Protein AF-A0A7C5YTL8-F1 (afdb_monomer)

pLDDT: mean 85.07, std 14.82, range [46.31, 97.44]

Secondary structure (DSSP, 8-state):
----HHHH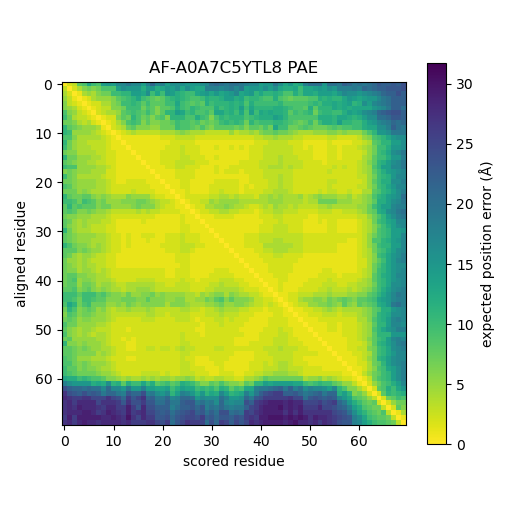TT-B-TTT--B-EEEGGGTEEEETTTTEEEEEEEEGGGEEEE---GGGPEEPPP--------

Radius of gyration: 13.69 Å; Cα contacts (8 Å, |Δi|>4): 98; chains: 1; bounding box: 35×41×28 Å

Structure (mmCIF, N/CA/C/O backbone):
data_AF-A0A7C5YTL8-F1
#
_entry.id   AF-A0A7C5YTL8-F1
#
loop_
_atom_site.group_PDB
_atom_site.id
_atom_site.type_symbol
_atom_site.label_atom_id
_atom_site.label_alt_id
_atom_site.label_comp_id
_atom_site.label_asym_id
_atom_site.label_entity_id
_atom_site.label_seq_id
_atom_site.pdbx_PDB_ins_code
_atom_site.Cartn_x
_atom_site.Cartn_y
_atom_site.Cartn_z
_atom_site.occupancy
_atom_site.B_iso_or_equiv
_atom_site.auth_seq_id
_atom_site.auth_comp_id
_atom_site.auth_asym_id
_atom_site.auth_atom_id
_atom_site.pdbx_PDB_model_num
ATOM 1 N N . MET A 1 1 ? 7.766 0.442 -15.753 1.00 56.59 1 MET A N 1
ATOM 2 C CA . MET A 1 1 ? 6.958 -0.790 -15.604 1.00 56.59 1 MET A CA 1
ATOM 3 C C . MET A 1 1 ? 6.587 -0.908 -14.133 1.00 56.59 1 MET A C 1
ATOM 5 O O . MET A 1 1 ? 7.433 -0.577 -13.317 1.00 56.59 1 MET A O 1
ATOM 9 N N . GLY A 1 2 ? 5.343 -1.267 -13.806 1.00 64.44 2 GLY A N 1
ATOM 10 C CA . GLY A 1 2 ? 4.823 -1.295 -12.428 1.00 64.44 2 GLY A CA 1
ATOM 11 C C . GLY A 1 2 ? 4.490 -2.709 -11.942 1.00 64.44 2 GLY A C 1
ATOM 12 O O . GLY A 1 2 ? 4.793 -3.693 -12.617 1.00 64.44 2 GLY A O 1
ATOM 13 N N . ILE A 1 3 ? 3.849 -2.812 -10.775 1.00 68.19 3 ILE A N 1
ATOM 14 C CA . ILE A 1 3 ? 3.407 -4.095 -10.208 1.00 68.19 3 ILE A CA 1
A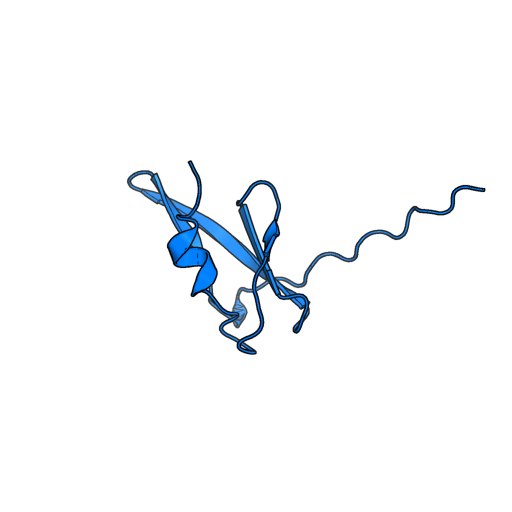TOM 15 C C . ILE A 1 3 ? 2.403 -4.792 -11.144 1.00 68.19 3 ILE A C 1
ATOM 17 O O . ILE A 1 3 ? 1.543 -4.159 -11.755 1.00 68.19 3 ILE A O 1
ATOM 21 N N . ASN A 1 4 ? 2.496 -6.125 -11.235 1.00 70.88 4 ASN A N 1
ATOM 22 C CA . ASN A 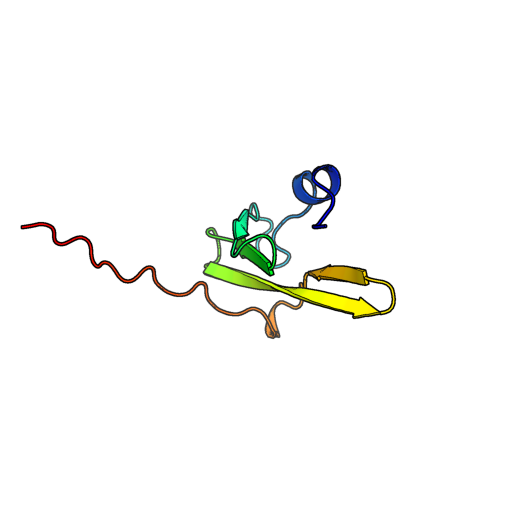1 4 ? 1.575 -6.948 -12.019 1.00 70.88 4 ASN A CA 1
ATOM 23 C C . ASN A 1 4 ? 0.123 -6.826 -11.489 1.00 70.88 4 ASN A C 1
ATOM 25 O O . ASN A 1 4 ? -0.125 -7.163 -10.327 1.00 70.88 4 ASN A O 1
ATOM 29 N N . PRO A 1 5 ? -0.860 -6.441 -12.324 1.00 70.00 5 PRO A N 1
ATOM 30 C CA . PRO A 1 5 ? -2.239 -6.199 -11.890 1.00 70.00 5 PRO A CA 1
ATOM 31 C C . PRO A 1 5 ? -2.936 -7.432 -11.286 1.00 70.00 5 PRO A C 1
ATOM 33 O O . PRO A 1 5 ? -3.708 -7.288 -10.343 1.00 70.00 5 PRO A O 1
ATOM 36 N N . LYS A 1 6 ? -2.613 -8.657 -11.733 1.00 71.06 6 LYS A N 1
ATOM 37 C CA . LYS A 1 6 ? -3.182 -9.893 -11.150 1.00 71.06 6 LYS A CA 1
ATOM 38 C C . LYS A 1 6 ? -2.679 -10.183 -9.731 1.00 71.06 6 LYS A C 1
ATOM 40 O O . LYS A 1 6 ? -3.331 -10.911 -8.986 1.00 71.06 6 LYS A O 1
ATOM 45 N N . LEU A 1 7 ? -1.501 -9.668 -9.364 1.00 68.94 7 LEU A N 1
ATOM 46 C CA . LEU A 1 7 ? -0.982 -9.762 -7.997 1.00 68.94 7 LEU A CA 1
ATOM 47 C C . LEU A 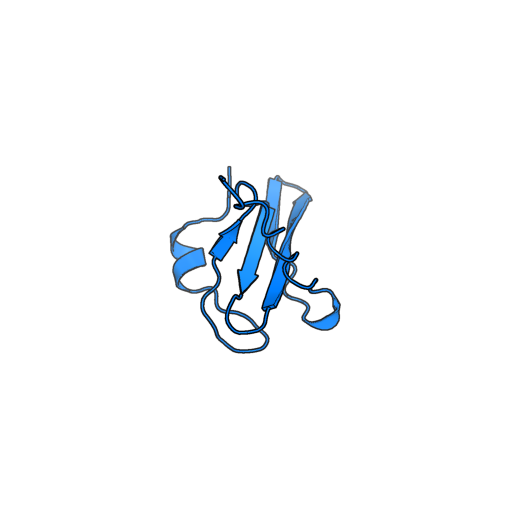1 7 ? -1.700 -8.759 -7.084 1.00 68.94 7 LEU A C 1
ATOM 49 O O . LEU A 1 7 ? -2.009 -9.083 -5.941 1.00 68.94 7 LEU A O 1
ATOM 53 N N . LEU A 1 8 ? -2.019 -7.577 -7.618 1.00 67.69 8 LEU A N 1
ATOM 54 C CA . LEU A 1 8 ? -2.734 -6.515 -6.912 1.00 67.69 8 LEU A CA 1
ATOM 55 C C . LEU A 1 8 ? -4.119 -6.937 -6.428 1.00 67.69 8 LEU A C 1
ATOM 57 O O . LEU A 1 8 ? -4.486 -6.626 -5.303 1.00 67.69 8 LEU A O 1
ATOM 61 N N . GLU A 1 9 ? -4.856 -7.702 -7.235 1.00 71.19 9 GLU A N 1
ATOM 62 C CA . GLU A 1 9 ? -6.182 -8.218 -6.862 1.00 71.19 9 GLU A CA 1
ATOM 63 C C . GLU A 1 9 ? -6.158 -9.129 -5.622 1.00 71.19 9 GLU A C 1
ATOM 65 O O . GLU A 1 9 ? -7.184 -9.306 -4.967 1.00 71.19 9 GLU A O 1
ATOM 70 N N . LYS A 1 10 ? -4.997 -9.707 -5.287 1.00 80.69 10 LYS A N 1
ATOM 71 C CA . LYS A 1 10 ? -4.807 -10.577 -4.116 1.00 80.69 10 LYS A CA 1
ATOM 72 C C . LYS A 1 10 ? -4.142 -9.871 -2.934 1.00 80.69 10 LYS A C 1
ATOM 74 O O . LYS A 1 10 ? -4.121 -10.425 -1.837 1.00 80.69 10 LYS A O 1
ATOM 79 N N . LEU A 1 11 ? -3.573 -8.687 -3.150 1.00 85.62 11 LEU A N 1
ATOM 80 C CA . LEU A 1 11 ? -2.873 -7.922 -2.125 1.00 85.62 11 LEU A CA 1
ATOM 81 C C . LEU A 1 11 ? -3.882 -7.177 -1.248 1.00 85.62 11 LEU A C 1
ATOM 83 O O . LEU A 1 11 ? -4.636 -6.323 -1.709 1.00 85.62 11 LEU A O 1
ATOM 87 N N . VAL A 1 12 ? -3.864 -7.496 0.043 1.00 94.06 12 VAL A N 1
ATOM 88 C CA . VAL A 1 12 ? -4.675 -6.842 1.074 1.00 94.06 12 VAL A CA 1
ATOM 89 C C . VAL A 1 12 ? -3.769 -6.187 2.107 1.00 94.06 12 VAL A C 1
ATOM 91 O O . VAL A 1 12 ? -2.609 -6.563 2.264 1.00 94.06 12 VAL A O 1
ATOM 94 N N . CYS A 1 13 ? -4.295 -5.205 2.834 1.00 95.62 13 CYS A N 1
ATOM 95 C CA . CYS A 1 13 ? -3.561 -4.539 3.902 1.00 95.62 13 CYS A CA 1
ATOM 96 C C . CYS A 1 13 ? -3.125 -5.556 4.978 1.00 95.62 13 CYS A C 1
ATOM 98 O O . CYS A 1 13 ? -3.993 -6.222 5.550 1.00 95.62 13 CYS A O 1
ATOM 100 N N . PRO A 1 14 ? -1.829 -5.635 5.336 1.00 96.00 14 PRO A N 1
ATOM 101 C CA . PRO A 1 14 ? -1.329 -6.587 6.333 1.00 96.00 14 PRO A CA 1
ATOM 102 C C . PRO A 1 14 ? -1.842 -6.301 7.754 1.00 96.00 14 PRO A C 1
ATOM 104 O O . PRO A 1 14 ? -1.891 -7.199 8.584 1.00 96.00 14 PRO A O 1
ATOM 107 N N . LYS A 1 15 ? -2.254 -5.058 8.045 1.00 97.44 15 LYS A N 1
ATOM 108 C CA . LYS A 1 15 ? -2.764 -4.659 9.367 1.00 97.44 15 LYS A CA 1
ATOM 109 C C . LYS A 1 15 ? -4.239 -5.000 9.575 1.00 97.44 15 LYS A C 1
ATOM 111 O O . LYS A 1 15 ? -4.636 -5.372 10.673 1.00 97.44 15 LYS A O 1
ATOM 116 N N . CYS A 1 16 ? -5.080 -4.782 8.562 1.00 97.25 16 CYS A N 1
ATOM 117 C CA . CYS A 1 16 ? -6.542 -4.808 8.729 1.00 97.25 16 CYS A CA 1
ATOM 118 C C . CYS A 1 16 ? -7.298 -5.624 7.670 1.00 97.25 16 CYS A C 1
ATOM 120 O O . CYS A 1 16 ? -8.538 -5.606 7.656 1.00 97.25 16 CYS A O 1
ATOM 122 N N . HIS A 1 17 ? -6.561 -6.274 6.761 1.00 95.00 17 HIS A N 1
ATOM 123 C CA . HIS A 1 17 ? -7.058 -7.037 5.611 1.00 95.00 17 HIS A CA 1
ATOM 124 C C . HIS A 1 17 ? -8.025 -6.252 4.709 1.00 95.00 17 HIS A C 1
ATOM 126 O O . HIS A 1 17 ? -8.871 -6.826 4.029 1.00 95.00 17 HIS A O 1
ATOM 132 N N . GLY A 1 18 ? -7.938 -4.919 4.733 1.00 93.69 18 GLY A N 1
ATOM 133 C CA . GLY A 1 18 ? -8.675 -4.041 3.833 1.00 93.69 18 GLY A CA 1
ATOM 134 C C . GLY A 1 18 ? -8.112 -4.066 2.414 1.00 93.69 18 GLY A C 1
ATOM 135 O O . GLY A 1 18 ? -6.983 -4.506 2.185 1.00 93.69 18 GLY A O 1
ATOM 136 N N . LYS A 1 19 ? -8.900 -3.551 1.470 1.00 93.25 19 LYS A N 1
ATOM 137 C CA . LYS A 1 19 ? -8.455 -3.319 0.095 1.00 93.25 19 LYS A CA 1
ATOM 138 C C . LYS A 1 19 ? -7.324 -2.281 0.073 1.00 93.25 19 LYS A C 1
ATOM 140 O O . LYS A 1 19 ? -7.309 -1.373 0.908 1.00 93.25 19 LYS A O 1
ATOM 145 N N . LEU A 1 20 ? -6.399 -2.450 -0.868 1.00 93.25 20 LEU A N 1
ATOM 146 C CA . LEU A 1 20 ? -5.314 -1.514 -1.149 1.00 93.25 20 LEU A CA 1
ATOM 147 C C . LEU A 1 20 ? -5.529 -0.833 -2.502 1.00 93.25 20 LEU A C 1
ATOM 149 O O . LEU A 1 20 ? -6.048 -1.453 -3.434 1.00 93.25 20 LEU A O 1
ATOM 153 N N . GLU A 1 21 ? -5.103 0.421 -2.610 1.00 91.94 21 GLU A N 1
ATOM 154 C CA . GLU 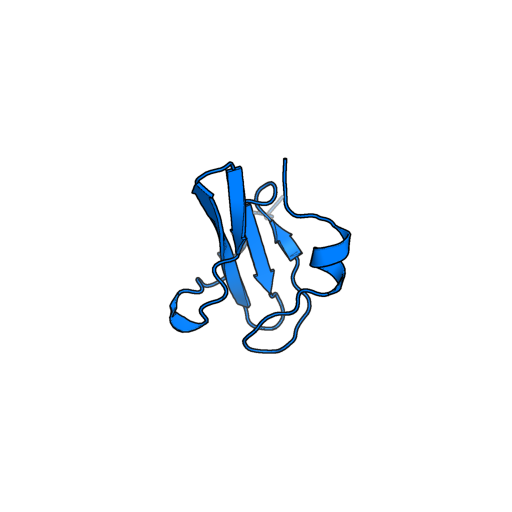A 1 21 ? -5.158 1.216 -3.839 1.00 91.94 21 GLU A CA 1
ATOM 155 C C . GLU A 1 21 ? -3.760 1.702 -4.226 1.00 91.94 21 GLU A C 1
ATOM 157 O O . GLU A 1 21 ? -3.018 2.198 -3.383 1.00 91.94 21 GLU A O 1
ATOM 162 N N . LEU A 1 22 ? -3.386 1.553 -5.501 1.00 91.94 22 LEU A N 1
ATOM 163 C CA . LEU A 1 22 ? -2.156 2.145 -6.032 1.00 91.94 22 LEU A CA 1
ATOM 164 C C . LEU A 1 22 ? -2.315 3.660 -6.135 1.00 91.94 22 LEU A C 1
ATOM 166 O O . LEU A 1 22 ? -3.273 4.149 -6.731 1.00 91.94 22 LEU A O 1
ATOM 170 N N . VAL A 1 23 ? -1.329 4.387 -5.627 1.00 91.56 23 VAL A N 1
ATOM 171 C CA . VAL A 1 23 ? -1.273 5.852 -5.671 1.00 91.56 23 VAL A CA 1
ATOM 172 C C . VAL A 1 23 ? 0.094 6.318 -6.165 1.00 91.56 23 VAL A C 1
ATOM 174 O O . VAL A 1 23 ? 1.031 5.522 -6.250 1.00 91.56 23 VAL A O 1
ATOM 177 N N . GLY A 1 24 ? 0.196 7.604 -6.520 1.00 85.25 24 GLY A N 1
ATOM 178 C CA . GLY A 1 24 ? 1.460 8.228 -6.929 1.00 85.25 24 GLY A CA 1
ATOM 179 C C . GLY A 1 24 ? 2.130 7.474 -8.074 1.00 85.25 24 GLY A C 1
ATOM 180 O O . GLY A 1 24 ? 3.228 6.977 -7.909 1.00 85.25 24 GLY A O 1
ATOM 181 N N . GLU A 1 25 ? 1.423 7.269 -9.187 1.00 86.38 25 GLU A N 1
ATOM 182 C CA . GLU A 1 25 ? 1.958 6.560 -10.364 1.00 86.38 25 GLU A CA 1
ATOM 183 C C . GLU A 1 25 ? 2.532 5.1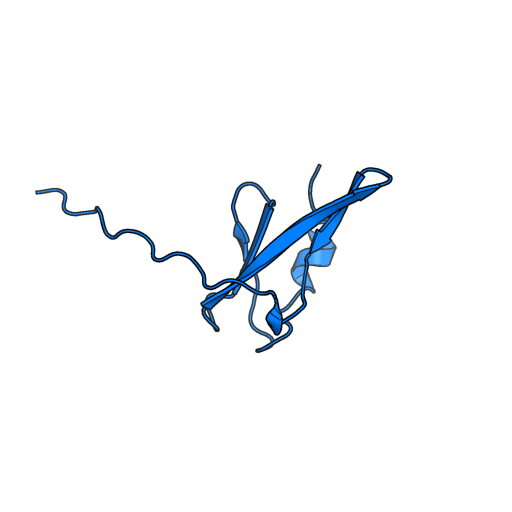55 -10.086 1.00 86.38 25 GLU A C 1
ATOM 185 O O . GLU A 1 25 ? 3.391 4.661 -10.812 1.00 86.38 25 GLU A O 1
ATOM 190 N N . SER A 1 26 ? 1.972 4.444 -9.102 1.00 83.81 26 SER A N 1
ATOM 191 C CA . SER A 1 26 ? 2.418 3.113 -8.651 1.00 83.81 26 SER A CA 1
ATOM 192 C C . SER A 1 26 ? 3.643 3.107 -7.734 1.00 83.81 26 SER A C 1
ATOM 194 O O . SER A 1 26 ? 4.361 2.109 -7.675 1.00 83.81 26 SER A O 1
ATOM 196 N N . GLU A 1 27 ? 3.858 4.189 -6.989 1.00 90.94 27 GLU A N 1
ATOM 197 C CA . GLU A 1 27 ? 4.925 4.306 -5.990 1.00 90.94 27 GLU A CA 1
ATOM 198 C C . GLU A 1 27 ? 4.482 3.923 -4.573 1.00 90.94 27 GLU A C 1
ATOM 200 O O . GLU A 1 27 ? 5.325 3.724 -3.700 1.00 90.94 27 GLU A O 1
ATOM 205 N N . ALA A 1 28 ? 3.178 3.800 -4.309 1.00 93.25 28 ALA A N 1
ATOM 206 C CA . ALA A 1 28 ? 2.683 3.364 -3.005 1.00 93.25 28 ALA A CA 1
ATOM 207 C C . ALA A 1 28 ? 1.323 2.654 -3.075 1.00 93.25 28 ALA A C 1
ATOM 209 O O . ALA A 1 28 ? 0.612 2.714 -4.081 1.00 93.25 28 ALA A O 1
ATOM 210 N N . LEU A 1 29 ? 0.985 1.976 -1.977 1.00 94.31 29 LEU A N 1
ATOM 211 C CA . LEU A 1 29 ? -0.298 1.331 -1.718 1.00 94.3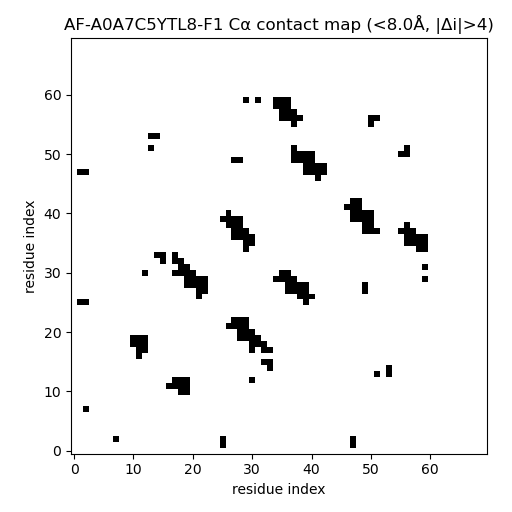1 29 LEU A CA 1
ATOM 212 C C . LEU A 1 29 ? -0.967 1.971 -0.500 1.00 94.31 29 LEU A C 1
ATOM 214 O O . LEU A 1 29 ? -0.431 1.894 0.606 1.00 94.31 29 LEU A O 1
ATOM 218 N N . ASP A 1 30 ? -2.157 2.525 -0.691 1.00 95.94 30 ASP A N 1
ATOM 219 C CA . ASP A 1 30 ? -2.955 3.123 0.377 1.00 95.94 30 ASP A CA 1
ATOM 220 C C . ASP A 1 30 ? -4.045 2.173 0.858 1.00 95.94 30 ASP A C 1
ATOM 222 O O . ASP A 1 30 ? -4.718 1.509 0.068 1.00 95.94 30 ASP A O 1
ATOM 226 N N . CYS A 1 31 ? -4.248 2.130 2.174 1.00 96.38 31 CYS A N 1
ATOM 227 C CA . CYS A 1 31 ? -5.397 1.498 2.798 1.00 96.38 31 CYS A CA 1
ATOM 228 C C . CYS A 1 31 ? -6.279 2.545 3.480 1.00 96.38 31 CYS A C 1
ATOM 230 O O . CYS A 1 31 ? -6.080 2.870 4.651 1.00 96.38 31 CYS A O 1
ATOM 232 N N . GLU A 1 32 ? -7.322 2.996 2.789 1.00 94.88 32 GLU A N 1
ATOM 233 C CA . GLU A 1 32 ? -8.316 3.944 3.323 1.00 94.88 32 GLU A CA 1
ATOM 234 C C . GLU A 1 32 ? -9.021 3.415 4.591 1.00 94.88 32 GLU A C 1
ATOM 236 O O . GLU A 1 32 ? -9.423 4.181 5.461 1.00 94.88 32 GLU A O 1
ATOM 241 N N . LYS A 1 33 ? -9.124 2.085 4.760 1.00 95.88 33 LYS A N 1
ATOM 242 C CA . LYS A 1 33 ? -9.763 1.469 5.939 1.00 95.88 33 LYS A CA 1
ATOM 243 C C . LYS A 1 33 ? -9.002 1.738 7.242 1.00 95.88 33 LYS A C 1
ATOM 245 O O . LYS A 1 33 ? -9.629 1.837 8.293 1.00 95.88 33 LYS A O 1
ATOM 250 N N . CYS A 1 34 ? -7.669 1.776 7.204 1.00 96.88 34 CYS A N 1
ATOM 251 C CA . CYS A 1 34 ? -6.842 1.980 8.400 1.00 96.88 34 CYS A CA 1
ATOM 252 C C . CYS A 1 34 ? -5.954 3.228 8.341 1.00 96.88 34 CYS A C 1
ATOM 254 O O . CYS A 1 34 ? -5.226 3.475 9.303 1.00 96.88 34 CYS A O 1
ATOM 256 N N . GLY A 1 35 ? -6.021 3.993 7.248 1.00 96.69 35 GLY A N 1
ATOM 257 C CA . GLY A 1 35 ? -5.303 5.252 7.068 1.00 96.69 35 GLY A CA 1
ATOM 258 C C . GLY A 1 35 ? -3.797 5.098 6.867 1.00 96.69 35 GLY A C 1
ATOM 259 O O . GLY A 1 35 ? -3.063 6.032 7.172 1.00 96.69 35 GLY A O 1
ATOM 260 N N . LEU A 1 36 ? -3.324 3.935 6.404 1.00 97.31 36 LEU A N 1
ATOM 261 C CA . LEU A 1 36 ? -1.894 3.666 6.211 1.00 97.31 36 LEU A CA 1
ATOM 262 C C . LEU A 1 36 ? -1.503 3.615 4.735 1.00 97.31 36 LEU A C 1
ATOM 264 O O . LEU A 1 36 ? -2.233 3.067 3.910 1.00 97.31 36 LEU A O 1
ATOM 268 N N . ARG A 1 37 ? -0.304 4.117 4.457 1.00 97.12 37 ARG A N 1
ATOM 269 C CA . ARG A 1 37 ? 0.401 4.108 3.183 1.00 97.12 37 ARG A CA 1
ATOM 270 C C . ARG A 1 37 ? 1.645 3.229 3.282 1.00 97.12 37 ARG A C 1
ATOM 272 O O . ARG A 1 37 ? 2.476 3.394 4.175 1.00 97.12 37 ARG A O 1
ATOM 279 N N . TYR A 1 38 ? 1.789 2.332 2.316 1.00 96.25 38 TYR A N 1
ATOM 280 C CA . TYR A 1 38 ? 2.939 1.447 2.151 1.00 96.25 38 TYR A CA 1
ATOM 281 C C . TYR A 1 38 ? 3.710 1.853 0.894 1.00 96.25 38 TYR A C 1
ATOM 283 O O . TYR A 1 38 ? 3.168 1.789 -0.209 1.00 96.25 38 TYR A O 1
ATOM 291 N N . LYS A 1 39 ? 4.968 2.279 1.038 1.00 95.75 39 LYS A N 1
ATOM 292 C CA . LYS A 1 39 ? 5.816 2.661 -0.103 1.00 95.75 39 LYS A CA 1
ATOM 293 C C . LYS A 1 39 ? 6.211 1.436 -0.925 1.00 95.75 39 LYS A C 1
ATOM 295 O O . LYS A 1 39 ? 6.401 0.349 -0.384 1.00 95.75 39 LYS A O 1
ATOM 300 N N . ILE A 1 40 ? 6.345 1.612 -2.232 1.00 93.50 40 ILE A N 1
ATOM 301 C CA . ILE A 1 40 ? 6.909 0.621 -3.145 1.00 93.50 40 ILE A CA 1
ATOM 302 C C . ILE A 1 40 ? 8.360 1.010 -3.395 1.00 93.50 40 ILE A C 1
ATOM 304 O O . ILE A 1 40 ? 8.664 2.076 -3.922 1.00 93.50 40 ILE A O 1
ATOM 308 N N . GLU A 1 41 ? 9.266 0.127 -3.005 1.00 92.12 41 GLU A N 1
ATOM 309 C CA . GLU A 1 41 ? 10.702 0.337 -3.116 1.00 92.12 41 GLU A CA 1
ATOM 310 C C . GLU A 1 41 ? 11.250 -0.392 -4.348 1.00 92.12 41 GLU A C 1
ATOM 312 O O . GLU A 1 41 ? 10.801 -1.489 -4.702 1.00 92.12 41 GLU A O 1
ATOM 317 N N . LYS A 1 42 ? 12.243 0.217 -5.006 1.00 91.19 42 LYS A N 1
ATOM 318 C CA . LYS A 1 42 ? 12.959 -0.386 -6.135 1.00 91.19 42 LYS A CA 1
ATOM 319 C C . LYS A 1 42 ? 14.231 -1.074 -5.641 1.00 91.19 42 LYS A C 1
ATOM 321 O O . LYS A 1 42 ? 15.117 -0.431 -5.085 1.00 91.19 42 LYS A O 1
ATOM 326 N N . TYR A 1 43 ? 14.339 -2.365 -5.919 1.00 89.88 43 TYR A N 1
ATOM 327 C CA . TYR A 1 43 ? 15.479 -3.217 -5.591 1.00 89.88 43 TYR A CA 1
ATOM 328 C C . TYR A 1 43 ? 16.339 -3.503 -6.842 1.00 89.88 43 TYR A C 1
ATOM 330 O O . TYR A 1 43 ? 15.922 -3.187 -7.967 1.00 89.88 43 TYR A O 1
ATOM 338 N N . PRO A 1 44 ? 17.551 -4.085 -6.691 1.00 95.19 44 PRO A N 1
ATOM 339 C CA . PRO A 1 44 ? 18.372 -4.505 -7.827 1.00 95.19 44 PRO A CA 1
ATOM 340 C C . PRO A 1 44 ? 17.594 -5.391 -8.809 1.00 95.19 44 PRO A C 1
ATOM 342 O O . PRO A 1 44 ? 16.657 -6.085 -8.419 1.00 95.19 44 PRO A O 1
ATOM 345 N N . ASN A 1 45 ? 17.998 -5.386 -10.081 1.00 92.88 45 ASN A N 1
ATOM 346 C CA . ASN A 1 45 ? 17.304 -6.083 -11.177 1.00 92.88 45 ASN A CA 1
ATOM 347 C C . ASN A 1 45 ? 15.883 -5.561 -11.474 1.00 92.88 45 ASN A C 1
ATOM 349 O O . ASN A 1 45 ? 15.044 -6.313 -11.959 1.00 92.88 45 ASN A O 1
ATOM 353 N N . GLU A 1 46 ? 15.618 -4.280 -11.196 1.00 87.31 46 GLU A N 1
ATOM 354 C CA . GLU A 1 46 ? 14.342 -3.611 -11.511 1.00 87.31 46 GLU A CA 1
ATOM 355 C C . GLU A 1 46 ? 13.111 -4.268 -10.868 1.00 87.31 46 GLU A C 1
ATOM 357 O O . GLU A 1 46 ? 12.020 -4.297 -11.437 1.00 87.31 46 GLU A O 1
ATOM 362 N N . VAL A 1 47 ? 13.282 -4.776 -9.648 1.00 84.88 47 VAL A N 1
ATOM 363 C CA . VAL A 1 47 ? 12.193 -5.380 -8.879 1.00 84.88 47 VAL A CA 1
ATOM 364 C C . VAL A 1 47 ? 11.517 -4.312 -8.023 1.00 84.88 47 VAL A C 1
ATOM 366 O O . VAL A 1 47 ? 12.182 -3.597 -7.276 1.00 84.88 47 VAL A O 1
ATOM 369 N N . TYR A 1 48 ? 10.192 -4.222 -8.111 1.00 88.62 48 TYR A N 1
ATOM 370 C CA . TYR A 1 48 ? 9.365 -3.322 -7.306 1.00 88.62 48 TYR A CA 1
ATOM 371 C C . TYR A 1 48 ? 8.697 -4.118 -6.184 1.00 88.62 48 TYR A C 1
ATOM 373 O O . TYR A 1 48 ? 7.920 -5.035 -6.464 1.00 88.62 48 TYR A O 1
ATOM 381 N N . ILE A 1 49 ? 9.005 -3.790 -4.928 1.00 89.69 49 ILE A N 1
ATOM 382 C CA . ILE A 1 49 ? 8.520 -4.521 -3.749 1.00 89.69 49 ILE A CA 1
ATOM 383 C C . ILE A 1 49 ? 7.807 -3.544 -2.804 1.00 89.69 49 ILE A C 1
ATOM 385 O O . ILE A 1 49 ? 8.421 -2.567 -2.374 1.00 89.69 49 ILE A O 1
ATOM 389 N N . PRO A 1 50 ? 6.529 -3.778 -2.452 1.00 91.69 50 PRO A N 1
ATOM 390 C CA . PRO A 1 50 ? 5.859 -3.011 -1.407 1.00 91.69 50 PRO A CA 1
ATOM 391 C C . PRO A 1 50 ? 6.484 -3.273 -0.031 1.00 91.69 50 PRO A C 1
ATOM 393 O O . PRO A 1 50 ? 6.569 -4.425 0.403 1.00 91.69 50 PRO A O 1
ATOM 396 N N . ASN A 1 51 ? 6.851 -2.216 0.688 1.00 95.31 51 ASN A N 1
ATOM 397 C CA . ASN A 1 51 ? 7.247 -2.300 2.087 1.00 95.31 51 ASN A CA 1
ATOM 398 C C . ASN A 1 51 ? 5.993 -2.460 2.963 1.00 95.31 51 ASN A C 1
ATOM 400 O O . ASN A 1 51 ? 5.334 -1.488 3.322 1.00 95.31 51 ASN A O 1
ATOM 404 N N . MET A 1 52 ? 5.639 -3.712 3.265 1.00 94.00 52 MET A N 1
ATOM 405 C CA . MET A 1 52 ? 4.444 -4.086 4.037 1.00 94.00 52 MET A CA 1
ATOM 406 C C . MET A 1 52 ? 4.693 -4.231 5.547 1.00 94.00 52 MET A C 1
ATOM 408 O O . MET A 1 52 ? 3.910 -4.881 6.242 1.00 94.00 52 MET A O 1
ATOM 412 N N . ILE A 1 53 ? 5.768 -3.637 6.070 1.00 96.69 53 ILE A N 1
ATOM 413 C CA . ILE A 1 53 ? 6.069 -3.637 7.505 1.00 96.69 53 ILE A CA 1
ATOM 414 C C . ILE A 1 53 ? 5.174 -2.597 8.191 1.00 96.69 53 ILE A C 1
ATOM 416 O O . ILE A 1 53 ? 5.207 -1.414 7.857 1.00 96.69 53 ILE A O 1
ATOM 420 N N . ILE A 1 54 ? 4.346 -3.032 9.146 1.00 96.75 54 ILE A N 1
ATOM 421 C CA . ILE A 1 54 ? 3.307 -2.190 9.765 1.00 96.75 54 ILE A CA 1
ATOM 422 C C . ILE A 1 54 ? 3.926 -1.008 10.520 1.00 96.75 54 ILE A C 1
ATOM 424 O O . ILE A 1 54 ? 3.393 0.096 10.465 1.00 96.75 54 ILE A O 1
ATOM 428 N N . GLU A 1 55 ? 5.058 -1.225 11.184 1.00 96.69 55 GLU A N 1
ATOM 429 C CA . GLU A 1 55 ? 5.792 -0.224 11.960 1.00 96.69 55 GLU A CA 1
ATOM 430 C C . GLU A 1 55 ? 6.475 0.835 11.085 1.00 96.69 55 GLU A C 1
ATOM 432 O O . GLU A 1 55 ? 6.811 1.909 11.578 1.00 96.69 55 GLU A O 1
ATOM 437 N N . GLN A 1 56 ? 6.688 0.538 9.801 1.00 96.69 56 GLN A N 1
ATOM 438 C CA . GLN A 1 56 ? 7.294 1.452 8.827 1.00 96.69 56 GLN A CA 1
ATOM 439 C C . GLN A 1 56 ? 6.253 2.138 7.935 1.00 96.69 56 GLN A C 1
ATOM 441 O O . GLN A 1 56 ? 6.606 3.001 7.133 1.00 96.69 56 GLN A O 1
ATOM 446 N N . ALA A 1 57 ? 4.979 1.760 8.058 1.00 97.38 57 ALA A N 1
ATOM 447 C CA . ALA A 1 57 ? 3.903 2.362 7.292 1.00 97.38 57 ALA A CA 1
ATOM 448 C C . ALA A 1 57 ? 3.672 3.816 7.725 1.00 97.38 57 ALA A C 1
ATOM 450 O O . ALA A 1 57 ? 3.649 4.138 8.914 1.00 97.38 57 ALA A O 1
ATOM 451 N N . GLU A 1 58 ? 3.449 4.687 6.749 1.00 97.06 58 GLU A N 1
ATOM 452 C CA . GLU A 1 58 ? 3.192 6.108 6.984 1.00 97.06 58 GLU A CA 1
ATOM 453 C C . GLU A 1 58 ? 1.680 6.374 6.994 1.00 97.06 58 GLU A C 1
ATOM 455 O O . GLU A 1 58 ? 0.926 5.645 6.350 1.00 97.06 58 GLU A O 1
ATOM 460 N N . PRO A 1 59 ? 1.184 7.394 7.712 1.00 97.00 59 PRO A N 1
ATOM 4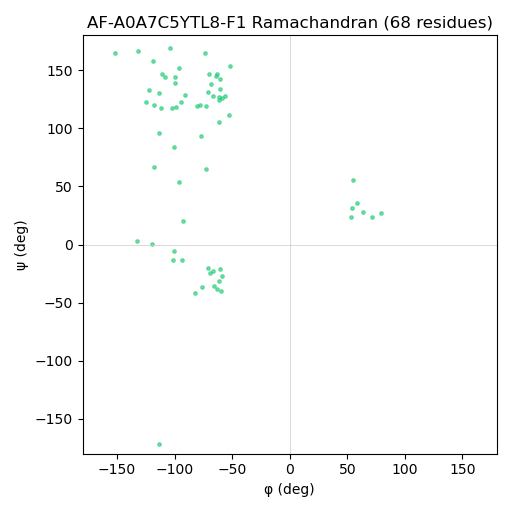61 C CA . PRO A 1 59 ? -0.201 7.819 7.563 1.00 97.00 59 PRO A CA 1
ATOM 462 C C . PRO A 1 59 ? -0.445 8.352 6.146 1.00 97.00 59 PRO A C 1
ATOM 464 O O . PRO A 1 59 ? 0.423 9.000 5.555 1.00 97.00 59 PRO A O 1
ATOM 467 N N . ILE A 1 60 ? -1.640 8.108 5.604 1.00 95.19 60 ILE A N 1
ATOM 468 C CA . ILE A 1 60 ? -2.058 8.748 4.351 1.00 95.19 60 ILE A CA 1
ATOM 469 C C . ILE A 1 60 ? -2.070 10.268 4.595 1.00 95.19 60 ILE A C 1
ATOM 471 O O . ILE A 1 60 ? -2.689 10.712 5.565 1.00 95.19 60 ILE A O 1
ATOM 475 N N . PRO A 1 61 ? -1.384 11.078 3.766 1.00 86.88 61 PRO A N 1
ATOM 476 C CA . PRO A 1 61 ? -1.400 12.525 3.922 1.00 86.88 61 PRO A CA 1
ATOM 477 C C . PRO A 1 61 ? -2.832 13.040 3.778 1.00 86.88 61 PRO A C 1
ATOM 479 O O . PRO A 1 61 ? -3.551 12.644 2.856 1.00 86.88 61 PRO A O 1
ATOM 482 N N . GLU A 1 62 ? -3.248 13.921 4.688 1.00 77.62 62 GLU A N 1
ATOM 483 C CA . GLU A 1 62 ? -4.560 14.551 4.599 1.00 77.62 62 GLU A CA 1
ATOM 484 C C . GLU A 1 62 ? -4.676 15.255 3.246 1.00 77.62 62 GLU A C 1
ATOM 486 O O . GLU A 1 62 ? -3.805 16.036 2.854 1.00 77.62 62 GLU A O 1
ATOM 491 N N . LYS A 1 63 ? -5.749 14.959 2.507 1.00 61.38 63 LYS A N 1
ATOM 492 C CA . LYS A 1 63 ? -6.094 15.720 1.309 1.00 61.38 63 LYS A CA 1
ATOM 493 C C . LYS A 1 63 ? -6.351 17.139 1.804 1.00 61.38 63 LYS A C 1
ATOM 495 O O . LYS A 1 63 ? -7.356 17.364 2.476 1.00 61.38 63 LYS A O 1
ATOM 500 N N . SER A 1 64 ? -5.430 18.068 1.553 1.00 46.31 64 SER A N 1
ATOM 501 C CA . SER A 1 64 ? -5.651 19.480 1.841 1.00 46.31 64 SER A CA 1
ATOM 502 C C . SER A 1 64 ? -6.959 19.873 1.163 1.00 46.31 64 SER A C 1
ATOM 504 O O . SER A 1 64 ? -7.091 19.828 -0.060 1.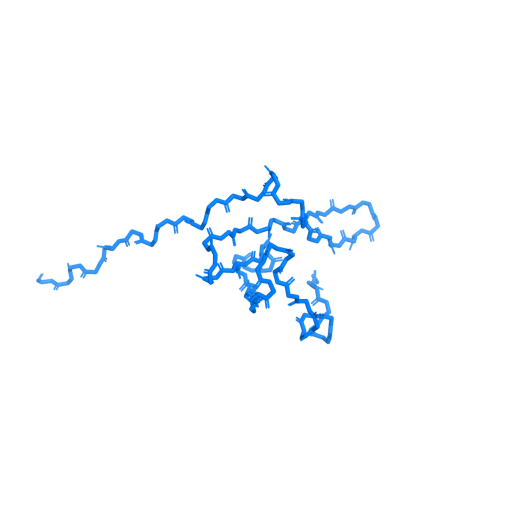00 46.31 64 SER A O 1
ATOM 506 N N . ASN A 1 65 ? -7.968 20.148 1.984 1.00 50.81 65 ASN A N 1
ATOM 507 C CA . ASN A 1 65 ? -9.307 20.529 1.565 1.00 50.81 65 ASN A CA 1
ATOM 508 C C . ASN A 1 65 ? -9.267 21.970 1.014 1.00 50.81 65 ASN A C 1
ATOM 510 O O . ASN A 1 65 ? -9.867 22.879 1.574 1.00 50.81 65 ASN A O 1
ATOM 514 N N . ASP A 1 66 ? -8.561 22.187 -0.096 1.00 53.16 66 ASP A N 1
ATOM 515 C CA . ASP A 1 66 ? -8.568 23.431 -0.874 1.00 53.16 66 ASP A CA 1
ATOM 516 C C . ASP A 1 66 ? -9.550 23.309 -2.047 1.00 53.16 66 ASP A C 1
ATOM 518 O O . ASP A 1 66 ? -9.247 23.525 -3.218 1.00 53.16 66 ASP A O 1
ATOM 522 N N . GLN A 1 67 ? -10.786 22.944 -1.709 1.00 56.56 67 GLN A N 1
ATOM 523 C CA . GLN A 1 67 ? -11.954 23.227 -2.536 1.00 56.56 67 GLN A CA 1
ATOM 524 C C . GLN A 1 67 ? -12.911 24.122 -1.746 1.00 56.56 67 GLN A C 1
ATOM 526 O O . GLN A 1 67 ? -14.019 23.733 -1.391 1.00 56.56 67 GLN A O 1
ATOM 531 N N . LYS A 1 68 ? -12.485 25.360 -1.482 1.00 50.38 68 LYS A N 1
ATOM 532 C CA . LYS A 1 68 ? -13.419 26.490 -1.453 1.00 50.38 68 LYS A CA 1
ATOM 533 C C . LYS A 1 68 ? -13.290 27.228 -2.778 1.00 50.38 68 LYS A C 1
ATOM 535 O O . LYS A 1 68 ? -12.554 28.198 -2.895 1.00 50.38 68 LYS A O 1
ATOM 540 N N . GLN A 1 69 ? -14.001 26.725 -3.782 1.00 57.88 69 GLN A N 1
ATOM 541 C CA . GLN A 1 69 ? -14.468 27.571 -4.873 1.00 57.88 69 GLN A CA 1
ATOM 542 C C . GLN A 1 69 ? -15.610 28.420 -4.303 1.00 57.88 69 GLN A C 1
ATOM 544 O O . GLN A 1 69 ? -16.592 27.872 -3.799 1.00 57.88 69 GLN A O 1
ATOM 549 N N . GLY A 1 70 ? -15.437 29.737 -4.326 1.00 50.78 70 GLY A N 1
ATOM 550 C CA . GLY A 1 70 ? -16.426 30.752 -3.980 1.00 50.78 70 GLY A CA 1
ATOM 551 C C . GLY A 1 70 ? -16.127 32.011 -4.767 1.00 50.78 70 GLY A C 1
ATOM 552 O O . GLY A 1 70 ? -14.921 32.309 -4.915 1.00 50.78 70 GLY A O 1
#

Nearest PDB structures (foldseek):
  2pk7-assembly1_A  TM=8.666E-01  e=3.126E-03  Pseudomonas protegens Pf-5
  2pk7-assembly1_B  TM=8.765E-01  e=5.664E-03  Pseudomonas protegens Pf-5
  2jr6-assembly1_A  TM=7.299E-01  e=4.963E-03  Neisseria meningitidis Z2491
  7jr9-assembly1_E  TM=5.071E-01  e=5.807E+00  Chlamydomonas reinhardtii
  5fv9-assembly1_C  TM=4.306E-01  e=8.079E+00  Homo sapiens

Solvent-accessible surface area (backbone atoms only — not comparable to full-atom values): 4536 Å² total; per-residue (Å²): 138,76,80,61,69,81,57,54,80,73,50,52,35,86,88,75,67,33,68,56,43,78,38,79,96,64,42,28,37,36,22,82,86,80,43,36,27,26,50,42,46,80,46,83,92,83,38,77,45,69,48,74,50,75,92,75,42,40,71,57,77,77,78,77,84,82,77,77,85,128

Mean predicted aligned error: 6.94 Å

Sequence (70 aa):
MGINPKLLEKLVCPKCHGKLELVGESEALDCEKCGLRYKIEKYPNEVYIPNMIIEQAEPIPEKSNDQKQG

Foldseek 3Di:
DADDVVVLVVDAQPPPRARWDQDDVRQWTAGPPVQWIWGFDADPPRDTHTPRDPVPTDGNPPPPPPPPPD